Protein AF-A0A087DQN0-F1 (afdb_monomer_lite)

Sequence (61 aa):
MNAVTRSLILRKHAQGYSATEIAHATRLPLDEVRAVIAAGDGRPRPARTVESIPPPLFDDQ

Secondary structure (DSSP, 8-state):
--HHHHHHHHHHHHTT--HHHHHHHHT--HHHHHHHHHHTTSSPPPP------PPP-----

pLDDT: mean 78.68, std 14.84, range [48.38, 94.19]

Radius of gyration: 17.84 Å; chains: 1; bounding box: 36×36×49 Å

Structure (mmCIF, N/CA/C/O backbone):
data_AF-A0A087DQN0-F1
#
_entry.id   AF-A0A087DQN0-F1
#
loop_
_atom_site.group_PDB
_atom_site.id
_atom_site.type_symbol
_atom_site.label_atom_id
_atom_site.label_alt_id
_atom_site.label_comp_id
_atom_site.label_asym_id
_atom_site.label_entity_id
_atom_site.label_seq_id
_atom_site.pdbx_PDB_ins_code
_atom_site.Cartn_x
_atom_site.Cartn_y
_atom_site.Cartn_z
_atom_site.occupancy
_atom_site.B_iso_or_equiv
_atom_site.auth_seq_id
_atom_site.auth_comp_id
_atom_site.auth_asym_id
_atom_site.auth_atom_id
_atom_site.pdbx_PDB_model_num
ATOM 1 N N . MET A 1 1 ? 4.124 -9.373 -9.818 1.00 67.00 1 MET A N 1
ATOM 2 C CA . MET A 1 1 ? 4.540 -8.231 -8.974 1.00 67.00 1 MET A CA 1
ATOM 3 C C . MET A 1 1 ? 5.697 -8.634 -8.066 1.00 67.00 1 MET A C 1
ATOM 5 O O . MET A 1 1 ? 5.613 -9.678 -7.431 1.00 67.00 1 MET A O 1
ATOM 9 N N . ASN A 1 2 ? 6.768 -7.835 -8.008 1.00 80.81 2 ASN A N 1
ATOM 10 C CA . ASN A 1 2 ? 7.945 -8.119 -7.175 1.00 80.81 2 ASN A CA 1
ATOM 11 C C . ASN A 1 2 ? 7.671 -7.854 -5.684 1.00 80.81 2 ASN A C 1
ATOM 13 O O . ASN A 1 2 ? 6.931 -6.930 -5.338 1.00 80.81 2 ASN A O 1
ATOM 17 N N . ALA A 1 3 ? 8.323 -8.616 -4.797 1.00 81.69 3 ALA A N 1
ATOM 18 C CA . ALA A 1 3 ? 8.174 -8.477 -3.343 1.00 81.69 3 ALA A CA 1
ATOM 19 C C . ALA A 1 3 ? 8.486 -7.050 -2.846 1.00 81.69 3 ALA A C 1
ATOM 21 O O . ALA A 1 3 ? 7.768 -6.514 -2.007 1.00 81.69 3 ALA A O 1
ATOM 22 N N . VAL A 1 4 ? 9.488 -6.395 -3.443 1.00 86.25 4 VAL A N 1
ATOM 23 C CA . VAL A 1 4 ? 9.882 -5.007 -3.140 1.00 86.25 4 VAL A CA 1
ATOM 24 C C . VAL A 1 4 ? 8.740 -4.019 -3.402 1.00 86.25 4 VAL A C 1
ATOM 26 O O . VAL A 1 4 ? 8.469 -3.141 -2.584 1.00 86.25 4 VAL A O 1
ATOM 29 N N . THR A 1 5 ? 8.034 -4.182 -4.522 1.00 86.94 5 THR A N 1
ATOM 30 C CA . THR A 1 5 ? 6.916 -3.314 -4.909 1.00 86.94 5 THR A CA 1
ATOM 31 C C . THR A 1 5 ? 5.739 -3.480 -3.954 1.00 86.94 5 THR A C 1
ATOM 33 O O . THR A 1 5 ? 5.160 -2.491 -3.509 1.00 86.94 5 THR A O 1
ATOM 36 N N . ARG A 1 6 ? 5.440 -4.724 -3.558 1.00 87.44 6 ARG A N 1
ATOM 37 C CA . ARG A 1 6 ? 4.405 -5.022 -2.559 1.00 87.44 6 ARG A CA 1
ATOM 38 C C . ARG A 1 6 ? 4.719 -4.361 -1.214 1.00 87.44 6 ARG A C 1
ATOM 40 O O . ARG A 1 6 ? 3.861 -3.680 -0.657 1.00 87.44 6 ARG A O 1
ATOM 47 N N . SER A 1 7 ? 5.953 -4.492 -0.723 1.00 88.06 7 SER A N 1
ATOM 48 C CA . SER A 1 7 ? 6.382 -3.850 0.528 1.00 88.06 7 SER A CA 1
ATOM 49 C C . SER A 1 7 ? 6.318 -2.323 0.456 1.00 88.06 7 SER A C 1
ATOM 51 O O . SER A 1 7 ? 5.937 -1.679 1.433 1.00 88.06 7 SER A O 1
ATOM 53 N N . LEU A 1 8 ? 6.641 -1.727 -0.696 1.00 90.56 8 LEU A N 1
ATOM 54 C CA . LEU A 1 8 ? 6.524 -0.283 -0.902 1.00 90.56 8 LEU A CA 1
ATOM 55 C C . LEU A 1 8 ? 5.065 0.192 -0.820 1.00 90.56 8 LEU A C 1
ATOM 57 O O . LEU A 1 8 ? 4.791 1.170 -0.123 1.00 90.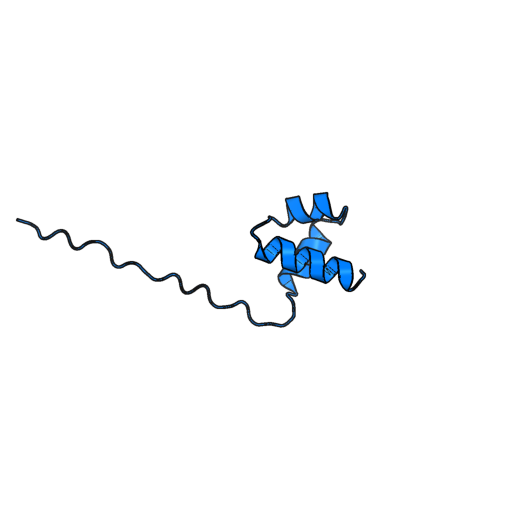56 8 LEU A O 1
ATOM 61 N N . ILE A 1 9 ? 4.138 -0.515 -1.478 1.00 90.81 9 ILE A N 1
ATOM 62 C CA . ILE A 1 9 ? 2.695 -0.221 -1.436 1.00 90.81 9 ILE A CA 1
ATOM 63 C C . ILE A 1 9 ? 2.185 -0.265 0.007 1.00 90.81 9 ILE A C 1
ATOM 65 O O . ILE A 1 9 ? 1.571 0.693 0.477 1.00 90.81 9 ILE A O 1
ATOM 69 N N . LEU A 1 10 ? 2.485 -1.346 0.733 1.00 88.94 10 LEU A N 1
ATOM 70 C CA . LEU A 1 10 ? 2.039 -1.523 2.117 1.00 88.94 10 LEU A CA 1
ATOM 71 C C . LEU A 1 10 ? 2.629 -0.459 3.052 1.00 88.94 10 LEU A C 1
ATOM 73 O O . LEU A 1 10 ? 1.912 0.084 3.893 1.00 88.94 10 LEU A O 1
ATOM 77 N N . ARG A 1 11 ? 3.905 -0.093 2.869 1.00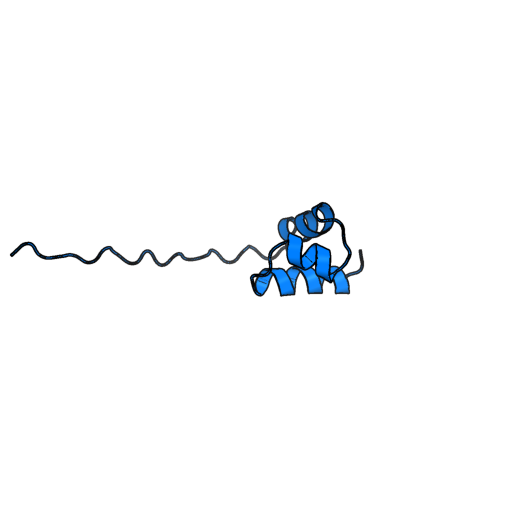 90.50 11 ARG A N 1
ATOM 78 C CA . ARG A 1 11 ? 4.560 0.971 3.645 1.00 90.50 11 ARG A CA 1
ATOM 79 C C . ARG A 1 11 ? 3.917 2.334 3.405 1.00 90.50 11 ARG A C 1
ATOM 81 O O . ARG A 1 11 ? 3.678 3.063 4.362 1.00 90.50 11 ARG A O 1
ATOM 88 N N . LYS A 1 12 ? 3.623 2.682 2.150 1.00 90.00 12 LYS A N 1
ATOM 89 C CA . LYS A 1 12 ? 2.963 3.949 1.807 1.00 90.00 12 LYS A CA 1
ATOM 90 C C . LYS A 1 12 ? 1.531 3.996 2.336 1.00 90.00 12 LYS A C 1
ATOM 92 O O . LYS A 1 12 ? 1.134 4.993 2.927 1.00 90.00 12 LYS A O 1
ATOM 97 N N . HIS A 1 13 ? 0.790 2.899 2.229 1.00 90.44 13 HIS A N 1
ATOM 98 C CA . HIS A 1 13 ? -0.547 2.814 2.808 1.00 90.44 13 HIS A CA 1
ATOM 99 C C . HIS A 1 13 ? -0.519 2.963 4.342 1.00 90.44 13 HIS A C 1
ATOM 101 O O . HIS A 1 13 ? -1.349 3.667 4.911 1.00 90.44 13 HIS A O 1
ATOM 107 N N . ALA A 1 14 ? 0.479 2.382 5.021 1.00 87.62 14 ALA A N 1
ATOM 108 C CA . ALA A 1 14 ? 0.681 2.565 6.462 1.00 87.62 14 ALA A CA 1
ATOM 109 C C . ALA A 1 14 ? 1.051 4.011 6.853 1.00 87.62 14 ALA A C 1
ATOM 111 O O . ALA A 1 14 ? 0.733 4.441 7.957 1.00 87.62 14 ALA A O 1
ATOM 112 N N . GLN A 1 15 ? 1.682 4.768 5.950 1.00 88.44 15 GLN A N 1
ATOM 113 C CA . GLN A 1 15 ? 1.970 6.200 6.114 1.00 88.44 15 GLN A CA 1
ATOM 114 C C . GLN A 1 15 ? 0.746 7.101 5.864 1.00 88.44 15 GLN A C 1
ATOM 116 O O . GLN A 1 15 ? 0.848 8.310 6.042 1.00 88.44 15 GLN A O 1
ATOM 121 N N . GLY A 1 16 ? -0.399 6.536 5.461 1.00 87.50 16 GLY A N 1
ATOM 122 C CA . GLY A 1 16 ? -1.639 7.279 5.223 1.00 87.50 16 GLY A CA 1
ATOM 123 C C . GLY A 1 16 ? -1.874 7.707 3.773 1.00 87.50 16 GLY A C 1
ATOM 124 O O . GLY A 1 16 ? -2.875 8.364 3.509 1.00 87.50 16 GLY A O 1
ATOM 125 N N . TYR A 1 17 ? -1.010 7.317 2.828 1.00 91.56 17 TYR A N 1
ATOM 126 C CA . TYR A 1 17 ? -1.253 7.575 1.405 1.00 91.56 17 TYR A CA 1
ATOM 127 C C . TYR A 1 17 ? -2.437 6.751 0.887 1.00 91.56 17 TYR A C 1
ATOM 129 O O . TYR A 1 17 ? -2.595 5.570 1.221 1.00 91.56 17 TYR A O 1
ATOM 137 N N . SER A 1 18 ? -3.244 7.358 0.020 1.00 90.56 18 SER A N 1
ATOM 138 C CA . SER A 1 18 ? -4.368 6.692 -0.636 1.00 90.56 18 SER A CA 1
ATOM 139 C C . SER A 1 18 ? -3.900 5.702 -1.708 1.00 90.56 18 SER A C 1
ATOM 141 O O . SER A 1 18 ? -2.823 5.829 -2.291 1.00 90.56 18 SER A O 1
ATOM 143 N N . ALA A 1 19 ? -4.746 4.717 -2.029 1.00 90.12 19 ALA A N 1
ATOM 144 C CA . ALA A 1 19 ? -4.458 3.749 -3.090 1.00 90.12 19 ALA A CA 1
ATOM 145 C C . ALA A 1 19 ? -4.194 4.425 -4.452 1.00 90.12 19 ALA A C 1
ATOM 147 O O . ALA A 1 19 ? -3.367 3.943 -5.221 1.00 90.12 19 ALA A O 1
ATOM 148 N N . THR A 1 20 ? -4.843 5.561 -4.730 1.00 93.06 20 THR A N 1
ATOM 149 C CA . THR A 1 20 ? -4.663 6.339 -5.965 1.00 93.06 20 THR A CA 1
ATOM 150 C C . THR A 1 20 ? -3.290 7.006 -6.029 1.00 93.06 20 THR A C 1
ATOM 152 O O . THR A 1 20 ? -2.608 6.913 -7.048 1.00 93.06 20 THR A O 1
ATOM 155 N N . GLU A 1 21 ? -2.844 7.628 -4.934 1.00 93.12 21 GLU A N 1
ATOM 156 C CA . GLU A 1 21 ? -1.508 8.237 -4.848 1.00 93.12 21 GLU A CA 1
ATOM 157 C C . GLU A 1 21 ? -0.405 7.184 -4.975 1.00 93.12 21 GLU A C 1
ATOM 159 O O . GLU A 1 21 ? 0.600 7.394 -5.657 1.00 93.12 21 GLU A O 1
ATOM 164 N N . ILE A 1 22 ? -0.610 6.018 -4.359 1.00 93.44 22 ILE A N 1
ATOM 165 C CA . ILE A 1 22 ? 0.330 4.899 -4.435 1.00 93.44 22 ILE A CA 1
ATOM 166 C C . ILE A 1 22 ? 0.381 4.328 -5.855 1.00 93.44 22 ILE A C 1
ATOM 168 O O . ILE A 1 22 ? 1.475 4.080 -6.364 1.00 93.44 22 ILE A O 1
ATOM 172 N N . ALA A 1 23 ? -0.766 4.153 -6.515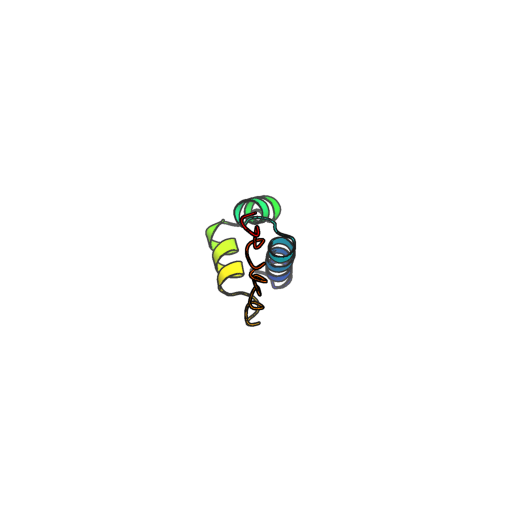 1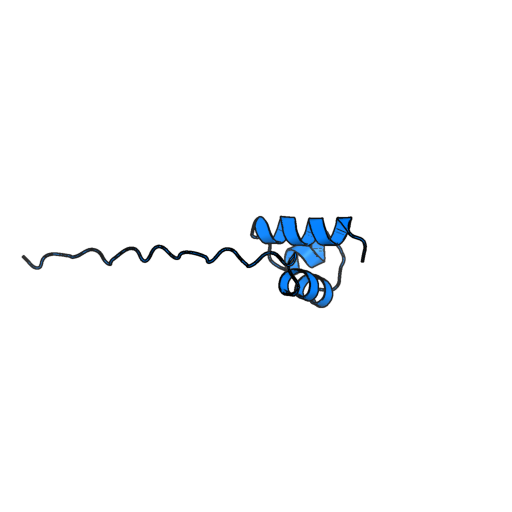.00 94.19 23 ALA A N 1
ATOM 173 C CA . ALA A 1 23 ? -0.844 3.716 -7.910 1.00 94.19 23 ALA A CA 1
ATOM 174 C C . ALA A 1 23 ? -0.091 4.675 -8.840 1.00 94.19 23 ALA A C 1
ATOM 176 O O . ALA A 1 23 ? 0.732 4.238 -9.644 1.00 94.19 23 ALA A O 1
ATOM 177 N N . HIS A 1 24 ? -0.270 5.985 -8.650 1.00 93.25 24 HIS A N 1
ATOM 178 C CA . HIS A 1 24 ? 0.453 7.001 -9.411 1.00 93.25 24 HIS A CA 1
ATOM 179 C C . HIS A 1 24 ? 1.972 6.947 -9.160 1.00 93.25 24 HIS A C 1
ATOM 181 O O . HIS A 1 24 ? 2.760 6.957 -10.106 1.00 93.25 24 HIS A O 1
ATOM 187 N N . ALA A 1 25 ? 2.401 6.822 -7.900 1.00 90.12 25 ALA A N 1
ATOM 188 C CA . ALA A 1 25 ? 3.818 6.751 -7.532 1.00 90.12 25 ALA A CA 1
ATOM 189 C C . ALA A 1 25 ? 4.515 5.463 -8.011 1.00 90.12 25 ALA A C 1
ATOM 191 O O . ALA A 1 25 ? 5.710 5.476 -8.302 1.00 90.12 25 ALA A O 1
ATOM 192 N N . THR A 1 26 ? 3.781 4.351 -8.085 1.00 88.62 26 THR A N 1
ATOM 193 C CA . THR A 1 26 ? 4.309 3.037 -8.495 1.00 88.62 26 THR A CA 1
ATOM 194 C C . THR A 1 26 ? 4.084 2.724 -9.975 1.00 88.62 26 THR A C 1
ATOM 196 O O . THR A 1 26 ? 4.628 1.734 -10.461 1.00 88.62 26 THR A O 1
ATOM 199 N N . ARG A 1 27 ? 3.330 3.569 -10.697 1.00 91.94 27 ARG A N 1
ATOM 200 C CA . ARG A 1 27 ? 2.856 3.335 -12.075 1.00 91.94 27 ARG A CA 1
ATOM 201 C C . ARG A 1 27 ? 2.133 1.994 -12.234 1.00 91.94 27 ARG A C 1
ATOM 203 O O . ARG A 1 27 ? 2.236 1.348 -13.275 1.00 91.94 27 ARG A O 1
ATOM 210 N N . LEU A 1 28 ? 1.419 1.579 -11.191 1.00 91.19 28 LEU A N 1
ATOM 211 C CA . LEU A 1 28 ? 0.631 0.352 -11.181 1.00 91.19 28 LEU A CA 1
ATOM 212 C C . LEU A 1 28 ? -0.861 0.646 -11.356 1.00 91.19 28 LEU A C 1
ATOM 214 O O . LEU A 1 28 ? -1.321 1.735 -11.002 1.00 91.19 28 LEU A O 1
ATOM 218 N N . PRO A 1 29 ? -1.640 -0.330 -11.852 1.00 93.50 29 PRO A N 1
ATOM 219 C CA . PRO A 1 29 ? -3.090 -0.241 -11.870 1.00 93.50 29 PRO A CA 1
ATOM 220 C C . PRO A 1 29 ? -3.653 -0.055 -10.458 1.00 93.50 29 PRO A C 1
ATOM 222 O O . PRO A 1 29 ? -3.212 -0.700 -9.503 1.00 93.50 29 PRO A O 1
ATOM 225 N N . LEU A 1 30 ? -4.685 0.781 -10.333 1.00 91.56 30 LEU A N 1
ATOM 226 C CA . LEU A 1 30 ? -5.361 1.013 -9.056 1.00 91.56 30 LEU A CA 1
ATOM 227 C C . LEU A 1 30 ? -5.920 -0.287 -8.459 1.00 91.56 30 LEU A C 1
ATOM 229 O O . LEU A 1 30 ? -5.818 -0.490 -7.251 1.00 91.56 30 LEU A O 1
ATOM 233 N N . ASP A 1 31 ? -6.469 -1.173 -9.291 1.00 90.06 31 ASP A N 1
ATOM 234 C CA . ASP A 1 31 ? -6.966 -2.481 -8.857 1.00 90.06 31 ASP A CA 1
ATOM 235 C C . ASP A 1 31 ? -5.864 -3.371 -8.281 1.00 90.06 31 ASP A C 1
ATOM 237 O O . ASP A 1 31 ? -6.082 -4.029 -7.267 1.00 90.06 31 ASP A O 1
ATOM 241 N N . GLU A 1 32 ? -4.656 -3.337 -8.846 1.00 89.44 32 GLU A N 1
ATOM 242 C CA . GLU A 1 32 ? -3.524 -4.110 -8.328 1.00 89.44 32 GLU A CA 1
ATOM 243 C C . GLU A 1 32 ? -3.080 -3.570 -6.963 1.00 89.44 32 GLU A C 1
ATOM 245 O O . GLU A 1 32 ? -2.903 -4.330 -6.011 1.00 89.44 32 GLU A O 1
ATOM 250 N N . VAL A 1 33 ? -2.999 -2.245 -6.815 1.00 90.88 33 VAL A N 1
ATOM 251 C CA . VAL A 1 33 ? -2.686 -1.602 -5.528 1.00 90.88 33 VAL A CA 1
ATOM 252 C C . VAL A 1 33 ? -3.760 -1.897 -4.478 1.00 90.88 33 VAL A C 1
ATOM 254 O O . VAL A 1 33 ? -3.434 -2.205 -3.329 1.00 90.88 33 VAL A O 1
ATOM 257 N N . ARG A 1 34 ? -5.042 -1.861 -4.859 1.00 88.56 34 ARG A N 1
ATOM 258 C CA . ARG A 1 34 ? -6.157 -2.236 -3.978 1.00 88.56 34 ARG A CA 1
ATOM 259 C C . ARG A 1 34 ? -6.086 -3.700 -3.575 1.00 88.56 34 ARG A C 1
ATOM 261 O O . ARG A 1 34 ? -6.251 -3.986 -2.393 1.00 88.56 34 ARG A O 1
ATOM 268 N N . ALA A 1 35 ? -5.792 -4.601 -4.509 1.00 88.88 35 ALA A N 1
ATOM 269 C CA . ALA A 1 35 ? -5.617 -6.020 -4.226 1.00 88.88 35 ALA A CA 1
ATOM 270 C C . ALA A 1 35 ? -4.465 -6.256 -3.239 1.00 88.88 35 ALA A C 1
ATOM 272 O O . ALA A 1 35 ? -4.611 -7.054 -2.319 1.00 88.88 35 ALA A O 1
ATOM 273 N N . VAL A 1 36 ? -3.358 -5.513 -3.352 1.00 88.12 36 VAL A N 1
ATOM 274 C CA . VAL A 1 36 ? -2.249 -5.574 -2.381 1.00 88.12 36 VAL A CA 1
ATOM 275 C C . VAL A 1 36 ? -2.666 -5.106 -0.998 1.00 88.12 36 VAL A C 1
ATOM 277 O O . VAL A 1 36 ? -2.371 -5.775 -0.010 1.00 88.12 36 VAL A O 1
ATOM 280 N N . ILE A 1 37 ? -3.337 -3.958 -0.917 1.00 87.31 37 ILE A N 1
ATOM 281 C CA . ILE A 1 37 ? -3.796 -3.395 0.355 1.00 87.31 37 ILE A CA 1
ATOM 282 C C . ILE A 1 37 ? -4.828 -4.325 1.010 1.00 87.31 37 ILE A C 1
ATOM 284 O O . ILE A 1 37 ? -4.764 -4.541 2.219 1.00 87.31 37 ILE A O 1
ATOM 288 N N . ALA A 1 38 ? -5.746 -4.889 0.220 1.00 84.75 38 ALA A N 1
ATOM 289 C CA . ALA A 1 38 ? -6.793 -5.800 0.675 1.00 84.75 38 ALA A CA 1
ATOM 290 C C . ALA A 1 38 ? -6.241 -7.166 1.104 1.00 84.75 38 ALA A C 1
ATOM 292 O O . ALA A 1 38 ? -6.639 -7.680 2.146 1.00 84.75 38 ALA A O 1
ATOM 293 N N . ALA A 1 39 ? -5.292 -7.728 0.348 1.00 84.38 39 ALA A N 1
ATOM 294 C CA . ALA A 1 39 ? -4.573 -8.938 0.741 1.00 84.38 39 ALA A CA 1
ATOM 295 C C . ALA A 1 39 ? -3.731 -8.714 2.011 1.00 84.38 39 ALA A C 1
ATOM 297 O O . ALA A 1 39 ? -3.462 -9.655 2.759 1.00 84.38 39 ALA A O 1
ATOM 298 N N . GLY A 1 40 ? -3.314 -7.466 2.259 1.00 70.25 40 GLY A N 1
ATOM 299 C CA . GLY A 1 40 ? -2.468 -7.094 3.386 1.00 70.25 40 GLY A CA 1
ATOM 300 C C . GLY A 1 40 ? -1.143 -7.856 3.376 1.00 70.25 40 GLY A C 1
ATOM 301 O O . GLY A 1 40 ? -0.747 -8.431 2.365 1.00 70.25 40 GLY A O 1
ATOM 302 N N . ASP A 1 41 ? -0.455 -7.885 4.517 1.00 65.75 41 ASP A N 1
ATOM 303 C CA . ASP A 1 41 ? 0.750 -8.706 4.727 1.00 65.75 41 ASP A CA 1
ATOM 304 C C . ASP A 1 41 ? 0.431 -10.042 5.434 1.00 65.75 41 ASP A C 1
ATOM 306 O O . ASP A 1 41 ? 1.300 -10.665 6.035 1.00 65.75 41 ASP A O 1
ATOM 310 N N . GLY A 1 42 ? -0.847 -10.449 5.460 1.00 57.28 42 GLY A N 1
ATOM 311 C CA . GLY A 1 42 ? -1.335 -1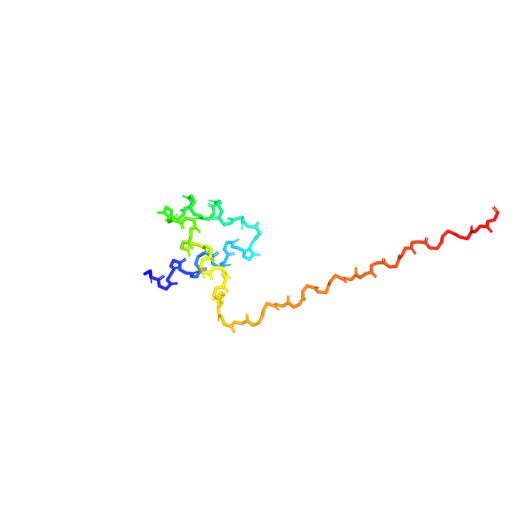1.545 6.313 1.00 57.28 42 GLY A CA 1
ATOM 312 C C . GLY A 1 42 ? -1.321 -11.227 7.816 1.00 57.28 42 GLY A C 1
ATOM 313 O O . GLY A 1 42 ? -1.779 -12.029 8.625 1.00 57.28 42 GLY A O 1
ATOM 314 N N . ARG A 1 43 ? -0.827 -10.046 8.214 1.00 54.94 43 ARG A N 1
ATOM 315 C CA . ARG A 1 43 ? -0.918 -9.551 9.589 1.00 54.94 43 ARG A CA 1
ATOM 316 C C . ARG A 1 43 ? -2.321 -8.992 9.834 1.00 54.94 43 ARG A C 1
ATOM 318 O O . ARG A 1 43 ? -2.766 -8.165 9.032 1.00 54.94 43 ARG A O 1
ATOM 325 N N . PRO A 1 44 ? -3.013 -9.402 10.914 1.00 48.38 44 PRO A N 1
ATOM 326 C CA . PRO A 1 44 ? -4.305 -8.830 11.256 1.00 48.38 44 PRO A CA 1
ATOM 327 C C . PRO A 1 44 ? -4.156 -7.314 11.353 1.00 48.38 44 PRO A C 1
ATOM 329 O O . PRO A 1 44 ? -3.215 -6.807 11.969 1.00 48.38 44 PRO A O 1
ATOM 332 N N . ARG A 1 45 ? -5.063 -6.595 10.684 1.00 50.34 45 ARG A N 1
ATOM 333 C CA . ARG A 1 45 ? -5.163 -5.138 10.778 1.00 50.34 45 ARG A CA 1
ATOM 334 C C . ARG A 1 45 ? -5.212 -4.816 12.276 1.00 50.34 45 ARG A C 1
ATOM 336 O O . ARG A 1 45 ? -6.119 -5.336 12.928 1.00 50.34 45 ARG A O 1
ATOM 343 N N . PRO A 1 46 ? -4.262 -4.048 12.848 1.00 51.62 46 PRO A N 1
ATOM 344 C CA . PRO A 1 46 ? -4.371 -3.677 14.248 1.00 51.62 46 PRO A CA 1
ATOM 345 C C . PRO A 1 46 ? -5.724 -2.996 14.398 1.00 51.62 46 PRO A C 1
ATOM 347 O O . PRO A 1 46 ? -6.058 -2.105 13.607 1.00 51.62 46 PRO A O 1
ATOM 350 N N . ALA A 1 47 ? -6.539 -3.504 15.324 1.00 50.72 47 ALA A N 1
ATOM 351 C CA . ALA A 1 47 ? -7.813 -2.893 15.636 1.00 50.72 47 ALA A CA 1
ATOM 352 C C . ALA A 1 47 ? -7.511 -1.421 15.907 1.00 50.72 47 ALA A C 1
ATOM 354 O O . ALA A 1 47 ? -6.734 -1.103 16.805 1.00 50.72 47 ALA A O 1
ATOM 355 N N . ARG A 1 48 ? -8.045 -0.525 15.072 1.00 54.06 48 ARG A N 1
ATOM 356 C CA . ARG A 1 48 ? -8.075 0.890 15.418 1.00 54.06 48 ARG A CA 1
ATOM 357 C C . ARG A 1 48 ? -8.972 0.947 16.644 1.00 54.06 48 ARG A C 1
ATOM 359 O O . ARG A 1 48 ? -10.190 0.955 16.500 1.00 54.06 48 ARG A O 1
ATOM 366 N N . THR A 1 49 ? -8.380 0.895 17.832 1.00 51.38 49 THR A N 1
ATOM 367 C CA . THR A 1 49 ? -9.022 1.350 19.056 1.00 51.38 49 THR A CA 1
ATOM 368 C C . THR A 1 49 ? -9.285 2.823 18.827 1.00 51.38 49 THR A C 1
ATOM 370 O O . THR A 1 49 ? -8.424 3.673 19.026 1.00 51.38 49 THR A O 1
ATOM 373 N N . VAL A 1 50 ? -10.460 3.106 18.274 1.00 57.25 50 VAL A N 1
ATOM 374 C CA . VAL A 1 50 ? -11.088 4.403 18.424 1.00 57.25 50 VAL A CA 1
ATOM 375 C C . VAL A 1 50 ? -11.314 4.492 19.922 1.00 57.25 50 VAL A C 1
ATOM 377 O O . VAL A 1 50 ? -12.248 3.882 20.442 1.00 57.25 50 VAL A O 1
ATOM 380 N N . GLU A 1 51 ? -10.380 5.127 20.630 1.00 54.22 51 GLU A N 1
ATOM 381 C CA . GLU A 1 51 ? -10.638 5.583 21.986 1.00 54.22 51 GLU A CA 1
ATOM 382 C C . GLU A 1 51 ? -11.892 6.445 21.875 1.00 54.22 51 GLU A C 1
ATOM 384 O O . GLU A 1 51 ? -11.874 7.533 21.300 1.00 54.22 51 GLU A O 1
ATOM 389 N N . SER A 1 52 ? -13.024 5.876 22.291 1.00 55.59 52 SER A N 1
ATOM 390 C CA . SER A 1 52 ? -14.266 6.618 22.411 1.00 55.59 52 SER A CA 1
ATOM 391 C C . SER A 1 52 ? -14.020 7.621 23.517 1.00 55.59 52 SER A C 1
ATOM 393 O O . SER A 1 52 ? -14.077 7.271 24.692 1.00 55.59 52 SER A O 1
ATOM 395 N N . ILE A 1 53 ? -13.661 8.842 23.132 1.00 66.44 53 ILE A N 1
ATOM 396 C CA . ILE A 1 53 ? -13.604 9.966 24.052 1.00 66.44 53 ILE A CA 1
ATOM 397 C C . ILE A 1 53 ? -15.043 10.124 24.563 1.00 66.44 53 ILE A C 1
ATOM 399 O O . ILE A 1 53 ? -15.936 10.364 23.742 1.00 66.44 53 ILE A O 1
ATOM 403 N N . PRO A 1 54 ? -15.313 9.913 25.864 1.00 64.75 54 PRO A N 1
ATOM 404 C CA . PRO A 1 54 ? -16.647 10.139 26.396 1.00 64.75 54 PRO A CA 1
ATOM 405 C C . PRO A 1 54 ? -17.028 11.605 26.139 1.00 64.75 54 PRO A C 1
ATOM 407 O O . PRO A 1 54 ? -16.161 12.480 26.242 1.00 64.75 54 PRO A O 1
ATOM 410 N N . PRO A 1 55 ? -18.286 11.895 25.761 1.00 74.56 55 PRO A N 1
ATOM 411 C CA . PRO A 1 55 ? -18.715 13.272 25.576 1.00 74.56 55 PRO A CA 1
ATOM 412 C C . PRO A 1 55 ? -18.479 14.050 26.880 1.00 74.56 55 PRO A C 1
ATOM 414 O O . PRO A 1 55 ? -18.677 13.484 27.960 1.00 74.56 55 PRO A O 1
ATOM 417 N N . PRO A 1 56 ? -18.035 15.318 26.806 1.00 72.56 56 PRO A N 1
ATOM 418 C CA . PRO A 1 56 ? -17.914 16.149 27.994 1.00 72.56 56 PRO A CA 1
ATOM 419 C C . PRO A 1 56 ? -19.279 16.214 28.685 1.00 72.56 56 PRO A C 1
ATOM 421 O O . PRO A 1 56 ? -20.270 16.621 28.079 1.00 72.56 56 PRO A O 1
ATOM 424 N N . LEU A 1 57 ? -19.327 15.763 29.939 1.00 73.50 57 LEU A N 1
ATOM 425 C CA . LEU A 1 57 ? -20.463 15.989 30.820 1.00 73.50 57 LEU A CA 1
ATOM 426 C C . LEU A 1 57 ? -20.464 17.487 31.124 1.00 73.50 57 LEU A C 1
ATOM 428 O O . LEU A 1 57 ? -19.649 17.964 31.909 1.00 73.50 57 LEU A O 1
ATOM 432 N N . PHE A 1 58 ? -21.305 18.243 30.429 1.00 73.38 58 PHE A N 1
ATOM 433 C CA . PHE A 1 58 ? -21.655 19.575 30.891 1.00 73.38 58 PHE A CA 1
ATOM 434 C C . PHE A 1 58 ? -22.673 19.370 32.012 1.00 73.38 58 PHE A C 1
ATOM 436 O O . PHE A 1 58 ? -23.783 18.913 31.749 1.00 73.38 58 PHE A O 1
ATOM 443 N N . ASP A 1 59 ? -22.261 19.610 33.257 1.00 69.00 59 ASP A N 1
ATOM 444 C CA . ASP A 1 59 ? -23.189 19.741 34.377 1.00 69.00 59 ASP A CA 1
ATOM 445 C C . ASP A 1 59 ? -24.116 20.932 34.091 1.00 69.00 59 ASP A C 1
ATOM 447 O O . ASP A 1 59 ? -23.650 22.063 33.936 1.00 69.00 59 ASP A O 1
ATOM 451 N N . ASP A 1 60 ? -25.419 20.667 33.989 1.00 65.06 60 ASP A N 1
ATOM 452 C CA . ASP A 1 60 ? -26.462 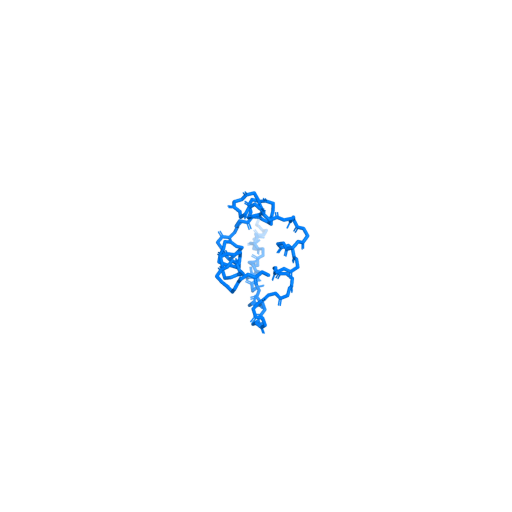21.693 34.004 1.00 65.06 60 ASP A CA 1
ATOM 453 C C . ASP A 1 60 ? -26.438 22.389 35.378 1.00 65.06 60 ASP A C 1
ATOM 455 O O . ASP A 1 60 ? -26.865 21.813 36.385 1.00 65.06 60 ASP A O 1
ATOM 459 N N . GLN A 1 61 ? -25.921 23.622 35.416 1.00 56.91 61 GLN A N 1
ATOM 460 C CA . GLN A 1 61 ? -26.146 24.587 36.499 1.00 56.91 61 GLN A CA 1
ATOM 461 C C . GLN A 1 61 ? -27.035 25.730 36.025 1.00 56.91 61 GLN A C 1
ATOM 463 O O . GLN A 1 61 ? -26.795 26.238 34.906 1.00 56.91 61 GLN A O 1
#

Foldseek 3Di:
DDPVLLVQLLVCVVVVDDLVVSCVVSVHDSVVSVVSVVVDPPDPDPPPPPVPPDPDPDPDD

Organism: NCBI:txid762211